Protein AF-A0A967QAR5-F1 (afdb_monomer)

Structure (mmCIF, N/CA/C/O backbone):
data_AF-A0A967QAR5-F1
#
_entry.id   AF-A0A967QAR5-F1
#
loop_
_atom_site.group_PDB
_atom_site.id
_atom_site.type_symbol
_atom_site.label_atom_id
_atom_site.label_alt_id
_atom_site.label_comp_id
_atom_site.label_asym_id
_atom_site.label_entity_id
_atom_site.label_seq_id
_atom_site.pdbx_PDB_ins_code
_atom_site.Cartn_x
_atom_site.Cartn_y
_atom_site.Cartn_z
_atom_site.occupancy
_atom_site.B_iso_or_equiv
_atom_site.auth_seq_id
_atom_site.auth_comp_id
_atom_site.auth_asym_id
_atom_site.auth_atom_id
_atom_site.pdbx_PDB_model_num
ATOM 1 N N . PHE A 1 1 ? 4.743 5.473 5.932 1.00 91.56 1 PHE A N 1
ATOM 2 C CA . PHE A 1 1 ? 4.277 5.903 7.269 1.00 91.56 1 PHE A CA 1
ATOM 3 C C . PHE A 1 1 ? 2.755 5.990 7.274 1.00 91.56 1 PHE A C 1
ATOM 5 O O . PHE A 1 1 ? 2.190 6.255 6.220 1.00 91.56 1 PHE A O 1
ATOM 12 N N . LYS A 1 2 ? 2.105 5.768 8.424 1.00 93.75 2 LYS A N 1
ATOM 13 C CA . LYS A 1 2 ? 0.644 5.867 8.619 1.00 93.75 2 LYS A CA 1
ATOM 14 C C . LYS A 1 2 ? 0.320 6.771 9.812 1.00 93.75 2 LYS A C 1
ATOM 16 O O . LYS A 1 2 ? 1.089 6.800 10.769 1.00 93.75 2 LYS A O 1
ATOM 21 N N . THR A 1 3 ? -0.813 7.462 9.760 1.00 95.50 3 THR A N 1
ATOM 22 C CA . THR A 1 3 ? -1.388 8.249 10.861 1.00 95.50 3 THR A CA 1
ATOM 23 C C . THR A 1 3 ? -2.819 7.788 11.143 1.00 95.50 3 THR A C 1
ATOM 25 O O . THR A 1 3 ? -3.498 7.294 10.242 1.00 95.50 3 THR A O 1
ATOM 28 N N . GLU A 1 4 ? -3.262 7.943 12.389 1.00 94.25 4 GLU A N 1
ATOM 29 C CA . GLU A 1 4 ? -4.633 7.659 12.846 1.00 94.25 4 GLU A CA 1
ATOM 30 C C . GLU A 1 4 ? -5.239 8.850 13.615 1.00 94.25 4 GLU A C 1
ATOM 32 O O . GLU A 1 4 ? -6.375 8.793 14.072 1.00 94.25 4 GLU A O 1
ATOM 37 N N . ASP A 1 5 ? -4.501 9.959 13.717 1.00 95.62 5 ASP A N 1
ATOM 38 C CA . ASP A 1 5 ? -4.830 11.148 14.511 1.00 95.62 5 ASP A CA 1
ATOM 39 C C . ASP A 1 5 ? -4.788 12.432 13.663 1.00 95.62 5 ASP A C 1
ATOM 41 O O . ASP A 1 5 ? -4.304 13.486 14.087 1.00 95.62 5 ASP A O 1
ATOM 45 N N . ALA A 1 6 ? -5.292 12.321 12.429 1.00 94.12 6 ALA A N 1
ATOM 46 C CA . ALA A 1 6 ? -5.346 13.399 11.438 1.00 94.12 6 ALA A CA 1
ATOM 47 C C . ALA A 1 6 ? -3.971 14.014 11.093 1.00 94.12 6 ALA A C 1
ATOM 49 O O . ALA A 1 6 ? -3.885 15.181 10.712 1.00 94.12 6 ALA A O 1
ATOM 50 N N . GLY A 1 7 ? -2.896 13.225 11.184 1.00 95.31 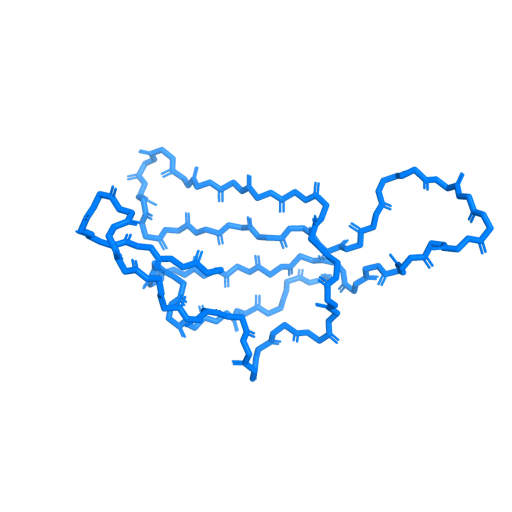7 GLY A N 1
ATOM 51 C CA . GLY A 1 7 ? -1.542 13.637 10.808 1.00 95.31 7 GLY A CA 1
ATOM 52 C C . GLY A 1 7 ? -0.724 14.251 11.941 1.00 95.31 7 GLY A C 1
ATOM 53 O O . GLY A 1 7 ? 0.356 14.775 11.665 1.00 95.31 7 GLY A O 1
ATOM 54 N N . THR A 1 8 ? -1.202 14.177 13.187 1.00 97.19 8 THR A N 1
ATOM 55 C CA . THR A 1 8 ? -0.472 14.671 14.365 1.00 97.19 8 THR A CA 1
ATOM 56 C C . THR A 1 8 ? 0.750 13.801 14.650 1.00 97.19 8 THR A C 1
ATOM 58 O O . THR A 1 8 ? 1.837 14.316 14.916 1.00 97.19 8 THR A O 1
ATOM 61 N N . THR A 1 9 ? 0.598 12.480 14.545 1.00 96.62 9 THR A N 1
ATOM 62 C CA . THR A 1 9 ? 1.684 11.512 14.683 1.00 96.62 9 THR A CA 1
ATOM 63 C C . THR A 1 9 ? 1.701 10.523 13.524 1.00 96.62 9 THR A C 1
ATOM 65 O O . THR A 1 9 ? 0.687 10.237 12.880 1.00 96.62 9 THR A O 1
ATOM 68 N N . TRP A 1 10 ? 2.899 10.011 13.238 1.00 96.06 10 TRP A N 1
ATOM 69 C CA . TRP A 1 10 ? 3.147 9.090 12.137 1.00 96.06 10 TRP A CA 1
ATOM 70 C C . TRP A 1 10 ? 3.942 7.888 12.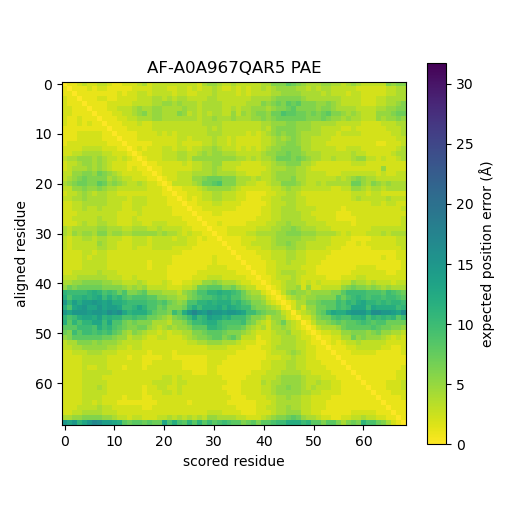630 1.00 96.06 10 TRP A C 1
ATOM 72 O O . TRP A 1 10 ? 5.037 8.036 13.172 1.00 96.06 10 TRP A O 1
ATOM 82 N N . ARG A 1 11 ? 3.413 6.686 12.392 1.00 95.50 11 ARG A N 1
ATOM 83 C CA . ARG A 1 11 ? 4.107 5.422 12.651 1.00 95.50 11 ARG A CA 1
ATOM 84 C C . ARG A 1 11 ? 4.740 4.874 11.381 1.00 95.50 11 ARG A C 1
ATOM 86 O O . ARG A 1 11 ? 4.159 4.958 10.291 1.00 95.50 11 ARG A O 1
ATOM 93 N N . ASN A 1 12 ? 5.942 4.321 11.514 1.00 94.62 12 ASN A N 1
ATOM 94 C CA . ASN A 1 12 ? 6.547 3.553 10.434 1.00 94.62 12 ASN A CA 1
ATOM 95 C C . ASN A 1 12 ? 5.707 2.283 10.190 1.00 94.62 12 ASN A C 1
ATOM 97 O O . ASN A 1 12 ? 5.183 1.690 11.130 1.00 94.62 12 ASN A O 1
ATOM 101 N N . VAL A 1 13 ? 5.529 1.933 8.917 1.00 95.31 13 VAL A N 1
ATOM 102 C CA . VAL A 1 13 ? 4.744 0.771 8.455 1.00 95.31 13 VAL A CA 1
ATOM 103 C C . VAL A 1 13 ? 5.487 -0.029 7.387 1.00 95.31 13 VAL A C 1
ATOM 105 O O . VAL A 1 13 ? 4.922 -0.940 6.805 1.00 95.31 13 VAL A O 1
ATOM 108 N N . SER A 1 14 ? 6.718 0.359 7.060 1.00 92.88 14 SER A N 1
ATOM 109 C CA . SER A 1 14 ? 7.486 -0.185 5.938 1.00 92.88 14 SER A CA 1
ATOM 110 C C . SER A 1 14 ? 8.639 -1.063 6.399 1.00 92.88 14 SER A C 1
ATOM 112 O O . SER A 1 14 ? 8.965 -2.062 5.754 1.00 92.88 14 SER A O 1
ATOM 114 N N . ASP A 1 15 ? 9.276 -0.667 7.496 1.00 92.69 15 ASP A N 1
ATOM 115 C CA . ASP A 1 15 ? 10.555 -1.213 7.915 1.00 92.69 15 ASP A CA 1
ATOM 116 C C . ASP A 1 15 ? 10.378 -2.663 8.370 1.00 92.69 15 ASP A C 1
ATOM 118 O O . ASP A 1 15 ? 9.402 -3.018 9.028 1.00 92.69 15 ASP A O 1
ATOM 122 N N . GLY A 1 16 ? 11.325 -3.517 7.980 1.00 92.44 16 GLY A N 1
ATOM 123 C CA . GLY A 1 16 ? 11.252 -4.959 8.219 1.00 92.44 16 GLY A CA 1
ATOM 124 C C . GLY A 1 16 ? 10.443 -5.744 7.180 1.00 92.44 16 GLY A C 1
ATOM 125 O O . GLY A 1 16 ? 10.540 -6.969 7.169 1.00 92.44 16 GLY A O 1
ATOM 126 N N . PHE A 1 17 ? 9.719 -5.076 6.274 1.00 94.00 17 PHE A N 1
ATOM 127 C CA . PHE A 1 17 ? 8.925 -5.734 5.229 1.00 94.00 17 PHE A CA 1
ATOM 128 C C . PHE A 1 17 ? 9.344 -5.342 3.806 1.00 94.00 17 PHE A C 1
ATOM 130 O O . PHE A 1 17 ? 9.651 -6.209 2.981 1.00 94.00 17 PHE A O 1
ATOM 137 N N . LEU A 1 18 ? 9.349 -4.039 3.510 1.00 93.75 18 LEU A N 1
ATOM 138 C CA . LEU A 1 18 ? 9.683 -3.501 2.190 1.00 93.75 18 LEU A CA 1
ATOM 139 C C . LEU A 1 18 ? 11.205 -3.514 2.025 1.00 93.75 18 LEU A C 1
ATOM 141 O O . LEU A 1 18 ? 11.932 -3.043 2.900 1.00 93.75 18 LEU A O 1
ATOM 145 N N . LYS A 1 19 ? 11.704 -4.069 0.916 1.00 92.56 19 LYS A N 1
ATOM 146 C CA . LYS A 1 19 ? 13.155 -4.216 0.692 1.00 92.56 19 LYS A CA 1
ATOM 147 C C . LYS A 1 19 ? 13.770 -3.037 -0.048 1.00 92.56 19 LYS A C 1
ATOM 149 O O . LYS A 1 19 ? 14.980 -2.837 0.022 1.00 92.56 19 LYS A O 1
ATOM 154 N N . THR A 1 20 ? 12.954 -2.274 -0.761 1.00 90.31 20 THR A N 1
ATOM 155 C CA . THR A 1 20 ? 13.377 -1.089 -1.502 1.00 90.31 20 THR A CA 1
ATOM 156 C C . THR A 1 20 ? 12.807 0.166 -0.846 1.00 90.31 20 THR A C 1
ATOM 158 O O . THR A 1 20 ? 11.748 0.143 -0.221 1.00 90.31 20 THR A O 1
ATOM 161 N N . SER A 1 21 ? 13.536 1.278 -0.938 1.00 88.19 21 SER A N 1
ATOM 162 C CA . SER A 1 21 ? 13.139 2.535 -0.282 1.00 88.19 21 SER A CA 1
ATOM 163 C C . SER A 1 21 ? 12.233 3.409 -1.148 1.00 88.19 21 SER A C 1
ATOM 165 O O . SER A 1 21 ? 11.634 4.356 -0.645 1.00 88.19 21 SER A O 1
ATOM 167 N N . SER A 1 22 ? 12.150 3.115 -2.446 1.00 91.06 22 SER A N 1
ATOM 168 C CA . SER A 1 22 ? 11.378 3.910 -3.394 1.00 91.06 22 SER A CA 1
ATOM 169 C C . SER A 1 22 ? 9.976 3.342 -3.570 1.00 91.06 22 SER A C 1
ATOM 171 O O . SER A 1 22 ? 9.827 2.180 -3.940 1.00 91.06 22 SER A O 1
ATOM 173 N N . VAL A 1 23 ? 8.959 4.170 -3.340 1.00 93.31 23 VAL A N 1
ATOM 174 C CA . VAL A 1 23 ? 7.549 3.839 -3.575 1.00 93.31 23 VAL A CA 1
ATOM 175 C C . VAL A 1 23 ? 7.043 4.716 -4.715 1.00 93.31 23 VAL A C 1
ATOM 177 O O . VAL A 1 23 ? 6.958 5.934 -4.571 1.00 93.31 23 VAL A O 1
ATOM 180 N N . GLY A 1 24 ? 6.704 4.097 -5.843 1.00 93.19 24 GLY A N 1
ATOM 181 C CA . GLY A 1 24 ? 6.219 4.785 -7.040 1.00 93.19 24 GLY A CA 1
ATOM 182 C C . GLY A 1 24 ? 4.699 4.911 -7.096 1.00 93.19 24 GLY A C 1
ATOM 183 O O . GLY A 1 24 ? 4.181 5.806 -7.762 1.00 93.19 24 GLY A O 1
ATOM 184 N N . ALA A 1 25 ? 3.976 4.036 -6.395 1.00 94.12 25 ALA A N 1
ATOM 185 C CA . ALA A 1 25 ? 2.520 4.057 -6.329 1.00 94.12 25 ALA A CA 1
ATOM 186 C C . ALA A 1 25 ? 2.007 3.530 -4.983 1.00 94.12 25 ALA A C 1
ATOM 188 O O . ALA A 1 25 ? 2.579 2.607 -4.406 1.00 94.12 25 ALA A O 1
ATOM 189 N N . LEU A 1 26 ? 0.887 4.081 -4.512 1.00 95.12 26 LEU A N 1
ATOM 190 C CA . LEU A 1 26 ? 0.163 3.604 -3.336 1.00 95.12 26 LEU A CA 1
ATOM 191 C C . LEU A 1 26 ? -1.340 3.670 -3.619 1.00 95.12 26 LEU A C 1
ATOM 193 O O . LEU A 1 26 ? -1.827 4.683 -4.118 1.00 95.12 26 LEU A O 1
ATOM 197 N N . ALA A 1 27 ? -2.067 2.607 -3.288 1.00 97.00 27 ALA A N 1
ATOM 198 C CA . ALA A 1 27 ? -3.518 2.553 -3.419 1.00 97.00 27 ALA A CA 1
ATOM 199 C C . ALA A 1 27 ? -4.146 1.882 -2.195 1.00 97.00 27 ALA A C 1
ATOM 201 O O . ALA A 1 27 ? -3.597 0.927 -1.645 1.00 97.00 27 ALA A O 1
ATOM 202 N N . VAL A 1 28 ? -5.317 2.373 -1.800 1.00 97.31 28 VAL A N 1
ATOM 203 C CA . VAL A 1 28 ? -6.149 1.806 -0.734 1.00 97.31 28 VAL A CA 1
ATOM 204 C C . VAL A 1 28 ? -7.420 1.272 -1.383 1.00 97.31 28 VAL A C 1
ATOM 206 O O . VAL A 1 28 ? -7.936 1.885 -2.315 1.00 97.31 28 VAL A O 1
ATOM 209 N N . SER A 1 29 ? -7.901 0.114 -0.943 1.00 97.62 29 SER A N 1
ATOM 210 C CA . SER A 1 29 ? -9.143 -0.449 -1.469 1.00 97.62 29 SER A CA 1
ATOM 211 C C . SER A 1 29 ? -10.361 0.324 -0.957 1.00 97.62 29 SER A C 1
ATOM 213 O O . SER A 1 29 ? -10.529 0.502 0.247 1.00 97.62 29 SER A O 1
ATOM 215 N N . ASP A 1 30 ? -11.249 0.719 -1.873 1.00 96.81 30 ASP A N 1
ATOM 216 C CA . ASP A 1 30 ? -12.506 1.399 -1.527 1.0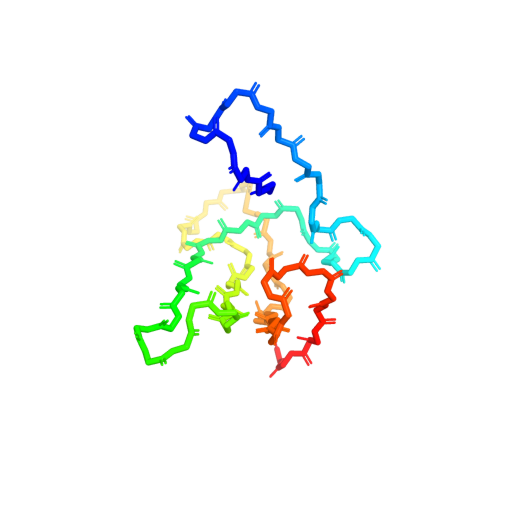0 96.81 30 ASP A CA 1
ATOM 217 C C . ASP A 1 30 ? -13.494 0.484 -0.786 1.00 96.81 30 ASP A C 1
ATOM 219 O O . ASP A 1 30 ? -14.270 0.944 0.048 1.00 96.81 30 ASP A O 1
ATOM 223 N N . SER A 1 31 ? -13.482 -0.821 -1.088 1.00 97.25 31 SER A N 1
ATOM 224 C CA . SER A 1 31 ? -14.368 -1.802 -0.448 1.00 97.25 31 SER A CA 1
ATOM 225 C C . SER A 1 31 ? -13.904 -2.208 0.947 1.00 97.25 31 SER A C 1
ATOM 227 O O . SER A 1 31 ? -14.725 -2.602 1.770 1.00 97.25 31 SER A O 1
ATOM 229 N N . ASP A 1 32 ? -12.595 -2.148 1.194 1.00 97.38 32 ASP A N 1
ATOM 230 C CA . ASP A 1 32 ? -11.990 -2.487 2.477 1.00 97.38 32 ASP A CA 1
ATOM 231 C C . ASP A 1 32 ? -10.721 -1.646 2.701 1.00 97.38 32 ASP A C 1
ATOM 233 O O . ASP A 1 32 ? -9.643 -2.016 2.228 1.00 97.38 32 ASP A O 1
ATOM 237 N N . PRO A 1 33 ? -10.815 -0.536 3.454 1.00 95.44 33 PRO A N 1
ATOM 238 C CA . PRO A 1 33 ? -9.680 0.353 3.702 1.00 95.44 33 PRO A CA 1
ATOM 239 C C . PRO A 1 33 ? -8.505 -0.282 4.462 1.00 95.44 33 PRO A C 1
ATOM 241 O O . PRO A 1 33 ? -7.444 0.337 4.560 1.00 95.44 33 PRO A O 1
ATOM 244 N N . SER A 1 34 ? -8.660 -1.495 5.009 1.00 96.50 34 SER A N 1
ATOM 245 C CA . SER A 1 34 ? -7.539 -2.252 5.579 1.00 96.50 34 SER A CA 1
ATOM 246 C C . SER A 1 34 ? -6.616 -2.836 4.504 1.00 96.50 34 SER A C 1
ATOM 248 O O . SER A 1 34 ? -5.455 -3.142 4.788 1.00 96.50 34 SER A O 1
ATOM 250 N N . VAL A 1 35 ? -7.096 -2.959 3.263 1.00 97.94 35 VAL A N 1
ATOM 251 C CA . VAL A 1 35 ? -6.327 -3.498 2.145 1.00 97.94 35 VAL A CA 1
ATOM 252 C C . VAL A 1 35 ? -5.591 -2.378 1.419 1.00 97.94 35 VAL A C 1
ATOM 254 O O . VAL A 1 35 ? -6.199 -1.474 0.842 1.00 97.94 35 VAL A O 1
ATOM 257 N N . ILE A 1 36 ? -4.263 -2.472 1.407 1.00 97.56 36 ILE A N 1
ATOM 258 C CA . ILE A 1 36 ? -3.362 -1.462 0.844 1.00 97.56 36 ILE A CA 1
ATOM 259 C C . ILE A 1 36 ? -2.376 -2.142 -0.106 1.00 97.56 36 ILE A C 1
ATOM 261 O O . ILE A 1 36 ? -1.852 -3.215 0.197 1.00 97.56 36 ILE A O 1
ATOM 265 N N . TYR A 1 37 ? -2.097 -1.498 -1.237 1.00 97.12 37 TYR A N 1
ATOM 266 C CA . TYR A 1 37 ? -1.084 -1.922 -2.201 1.00 97.12 37 TYR A CA 1
ATOM 267 C C . TYR A 1 37 ? 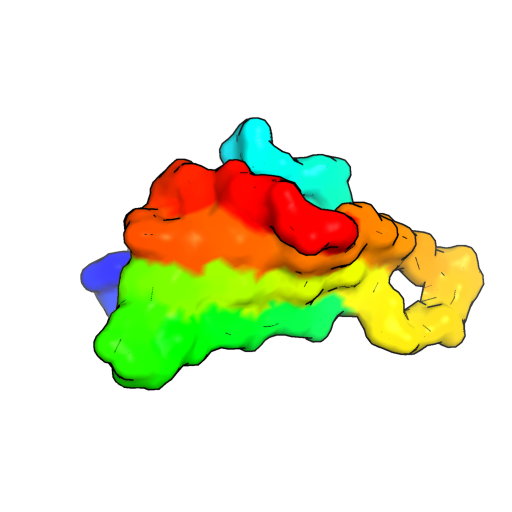-0.013 -0.844 -2.349 1.00 97.12 37 TYR A C 1
ATOM 269 O O . TYR A 1 37 ? -0.340 0.329 -2.536 1.00 97.12 37 TYR A O 1
ATOM 277 N N . ALA A 1 38 ? 1.254 -1.250 -2.308 1.00 96.69 38 ALA A N 1
ATOM 278 C CA . ALA A 1 38 ? 2.412 -0.397 -2.548 1.00 96.69 38 ALA A CA 1
ATOM 279 C C . ALA A 1 38 ? 3.200 -0.926 -3.751 1.00 96.69 38 ALA A C 1
ATOM 281 O O . ALA A 1 38 ? 3.678 -2.059 -3.735 1.00 96.69 38 ALA A O 1
ATOM 282 N N . GLY A 1 39 ? 3.309 -0.110 -4.798 1.00 95.69 39 GLY A N 1
ATOM 283 C CA . GLY A 1 39 ? 4.162 -0.370 -5.953 1.00 95.69 39 GLY A CA 1
ATOM 284 C C . GLY A 1 39 ? 5.533 0.253 -5.733 1.00 95.69 39 GLY A C 1
ATOM 285 O O . GLY A 1 39 ? 5.643 1.466 -5.534 1.00 95.69 39 GLY A O 1
ATOM 286 N N . MET A 1 40 ? 6.566 -0.577 -5.765 1.00 94.94 40 MET A N 1
ATOM 287 C CA . MET A 1 40 ? 7.935 -0.177 -5.480 1.00 94.94 40 MET A CA 1
ATOM 288 C C . MET A 1 40 ? 8.669 0.279 -6.739 1.00 94.94 40 MET A C 1
ATOM 290 O O . MET A 1 40 ? 8.371 -0.153 -7.853 1.00 94.94 40 MET A O 1
ATOM 294 N N . GLY A 1 41 ? 9.686 1.110 -6.541 1.00 91.81 41 GLY A N 1
ATOM 295 C CA . GLY A 1 41 ? 10.520 1.659 -7.603 1.00 91.81 41 GLY A CA 1
ATOM 296 C C . GLY A 1 41 ? 10.012 2.978 -8.157 1.00 91.81 41 GLY A C 1
ATOM 297 O O . GLY A 1 41 ? 8.998 3.523 -7.732 1.00 91.81 41 GLY A O 1
ATOM 298 N N . GLU A 1 42 ? 10.754 3.510 -9.119 1.00 89.88 42 GLU A N 1
ATOM 299 C CA . GLU A 1 42 ? 10.460 4.801 -9.733 1.00 89.88 42 GLU A CA 1
ATOM 300 C C . GLU A 1 42 ? 9.956 4.633 -11.168 1.00 89.88 42 GLU A C 1
ATOM 302 O O . GLU A 1 42 ? 10.441 3.786 -11.914 1.00 89.88 42 GLU A O 1
ATOM 307 N N . ALA A 1 43 ? 8.995 5.465 -11.576 1.00 81.25 43 ALA A N 1
ATOM 308 C CA . ALA A 1 43 ? 8.405 5.384 -12.914 1.00 81.25 43 ALA A CA 1
ATOM 309 C C . ALA A 1 43 ? 9.284 6.018 -14.011 1.00 81.25 43 ALA A C 1
ATOM 311 O O . ALA A 1 43 ? 9.260 5.579 -15.161 1.00 81.25 43 ALA A O 1
ATOM 312 N N . THR A 1 44 ? 10.052 7.060 -13.677 1.00 80.00 44 THR A N 1
ATOM 313 C CA . THR A 1 44 ? 10.782 7.866 -14.667 1.00 80.00 44 THR A CA 1
ATOM 314 C C . THR A 1 44 ? 12.241 7.437 -14.764 1.00 80.00 44 THR A C 1
ATOM 316 O O . THR A 1 44 ? 13.041 7.697 -13.860 1.00 80.00 44 THR A O 1
ATOM 319 N N . ILE A 1 45 ? 12.596 6.826 -15.897 1.00 78.12 45 ILE A N 1
ATOM 320 C CA . ILE A 1 45 ? 13.963 6.386 -16.188 1.00 78.12 45 ILE A CA 1
ATOM 321 C C . ILE A 1 45 ? 14.876 7.605 -16.358 1.00 78.12 45 ILE A C 1
ATOM 323 O O . ILE A 1 45 ? 14.667 8.452 -17.226 1.00 78.12 45 ILE A O 1
ATOM 327 N N . ARG A 1 46 ? 15.913 7.662 -15.525 1.00 81.44 46 ARG A N 1
ATOM 328 C CA . ARG A 1 46 ? 16.994 8.656 -15.528 1.00 81.44 46 ARG A CA 1
ATOM 329 C C . ARG A 1 46 ? 18.262 8.001 -14.966 1.00 81.44 46 ARG A C 1
ATOM 331 O O . ARG A 1 46 ? 18.229 6.826 -14.605 1.00 81.44 46 ARG A O 1
ATOM 338 N N . ILE A 1 47 ? 19.368 8.739 -14.891 1.00 81.38 47 ILE A N 1
ATOM 339 C CA . ILE A 1 47 ? 20.675 8.158 -14.546 1.00 81.38 47 ILE A CA 1
ATOM 340 C C . ILE A 1 47 ? 20.761 7.585 -13.116 1.00 81.38 47 ILE A C 1
ATOM 342 O O . ILE A 1 47 ? 21.526 6.656 -12.881 1.00 81.38 47 ILE A O 1
ATOM 346 N N . ASP A 1 48 ? 19.953 8.094 -12.187 1.00 82.62 48 ASP A N 1
ATOM 347 C CA . ASP A 1 48 ? 19.933 7.760 -10.756 1.00 82.62 48 ASP A CA 1
ATOM 348 C C . ASP A 1 48 ? 18.627 7.067 -10.311 1.00 82.62 48 ASP A C 1
ATOM 350 O O . ASP A 1 48 ? 18.064 7.391 -9.270 1.00 82.62 48 ASP A O 1
ATOM 354 N N . ILE A 1 49 ? 18.107 6.126 -11.104 1.00 85.25 49 ILE A N 1
ATOM 355 C CA . ILE A 1 49 ? 16.859 5.419 -10.774 1.00 85.25 49 ILE A CA 1
ATOM 356 C C . ILE A 1 49 ? 17.035 4.339 -9.689 1.00 85.25 49 ILE A C 1
ATOM 358 O O . ILE A 1 49 ? 17.868 3.436 -9.802 1.00 85.25 49 ILE A O 1
ATOM 362 N N . SER A 1 50 ? 16.172 4.374 -8.673 1.00 87.38 50 SER A N 1
ATOM 363 C CA . SER A 1 50 ? 15.981 3.289 -7.710 1.00 87.38 50 SER A CA 1
ATOM 364 C C . SER A 1 50 ? 15.011 2.258 -8.279 1.00 87.38 50 SER A C 1
ATOM 366 O O . SER A 1 50 ? 13.815 2.517 -8.440 1.00 87.38 50 SER A O 1
ATOM 368 N N . HIS A 1 51 ? 15.530 1.071 -8.581 1.00 87.19 51 HIS A N 1
ATOM 369 C CA . HIS A 1 51 ? 14.712 -0.037 -9.055 1.00 87.19 51 HIS A CA 1
ATOM 370 C C . HIS A 1 51 ? 13.794 -0.528 -7.936 1.00 87.19 51 HIS A C 1
ATOM 372 O O . HIS A 1 51 ? 14.214 -0.672 -6.786 1.00 87.19 51 HIS A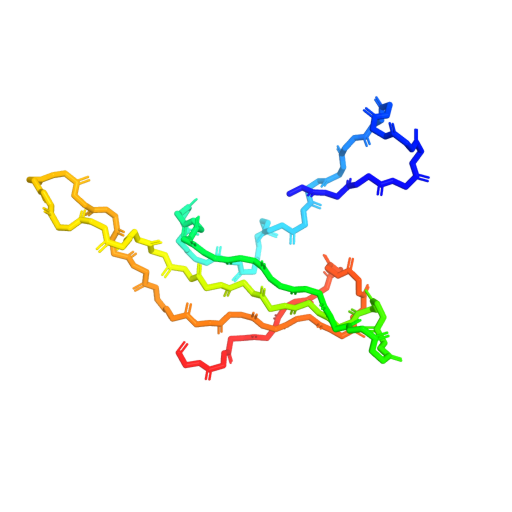 O 1
ATOM 378 N N . GLY A 1 52 ? 12.539 -0.776 -8.294 1.00 90.19 52 GLY A N 1
ATOM 379 C CA . GLY A 1 52 ? 11.595 -1.460 -7.429 1.00 9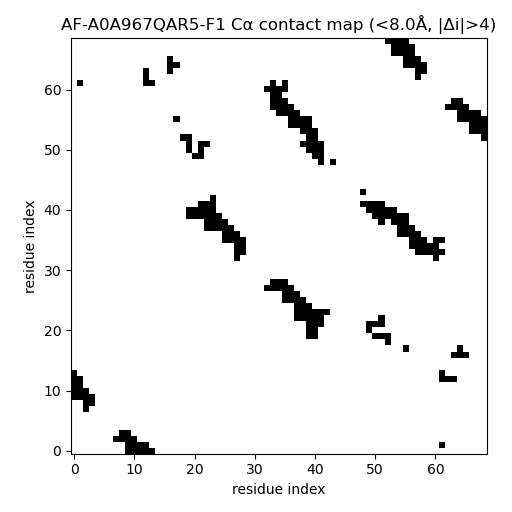0.19 52 GLY A CA 1
ATOM 380 C C . GLY A 1 52 ? 11.778 -2.962 -7.502 1.00 90.19 52 GLY A C 1
ATOM 381 O O . GLY A 1 52 ? 12.315 -3.496 -8.470 1.00 90.19 52 GLY A O 1
ATOM 382 N N . ASP A 1 53 ?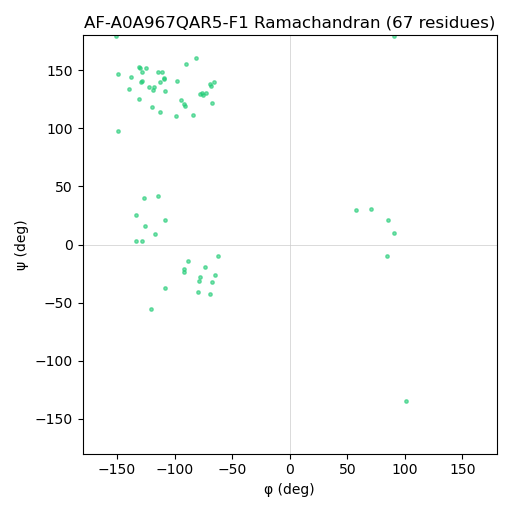 11.276 -3.637 -6.486 1.00 93.56 53 ASP A N 1
ATOM 383 C CA . ASP A 1 53 ? 11.179 -5.089 -6.419 1.00 93.56 53 ASP A CA 1
ATOM 384 C C . ASP A 1 53 ? 9.732 -5.575 -6.562 1.00 93.56 53 ASP A C 1
ATOM 386 O O . ASP A 1 53 ? 9.424 -6.694 -6.176 1.00 93.56 53 ASP A O 1
ATOM 390 N N . GLY A 1 54 ? 8.870 -4.733 -7.142 1.00 94.06 54 GLY A N 1
ATOM 391 C CA . GLY A 1 54 ? 7.503 -5.060 -7.525 1.00 94.06 54 GLY A CA 1
ATOM 392 C C . GLY A 1 54 ? 6.453 -4.543 -6.539 1.00 94.06 54 GLY A C 1
ATOM 393 O O . GLY A 1 54 ? 6.486 -3.365 -6.187 1.00 94.06 54 GLY A O 1
ATOM 394 N N . VAL A 1 55 ? 5.463 -5.352 -6.160 1.00 96.12 55 VAL A N 1
ATOM 395 C CA . VAL A 1 55 ? 4.279 -4.914 -5.403 1.00 96.12 55 VAL A CA 1
ATOM 396 C C . VAL A 1 55 ? 4.192 -5.606 -4.050 1.00 96.12 55 VAL A C 1
ATOM 398 O O . VAL A 1 55 ? 4.311 -6.824 -3.929 1.00 96.12 55 VAL A O 1
ATOM 401 N N . TYR A 1 56 ? 3.886 -4.819 -3.026 1.00 97.56 56 TYR A N 1
ATOM 402 C CA . TYR A 1 56 ? 3.548 -5.295 -1.693 1.00 97.56 56 TYR A CA 1
ATOM 403 C C . TYR A 1 56 ? 2.066 -5.077 -1.404 1.00 97.56 56 TYR A C 1
ATOM 405 O O . TYR A 1 56 ? 1.489 -4.054 -1.777 1.00 97.56 56 TYR A O 1
ATOM 413 N N . LYS A 1 57 ? 1.458 -6.028 -0.693 1.00 97.75 57 LYS A N 1
ATOM 414 C CA . LYS A 1 57 ? 0.070 -5.961 -0.230 1.00 97.75 57 LYS A CA 1
ATOM 415 C C . LYS A 1 57 ? -0.005 -6.098 1.285 1.00 97.75 57 LYS A C 1
ATOM 417 O O . LYS A 1 57 ? 0.596 -7.008 1.848 1.00 97.75 57 LYS A O 1
ATOM 422 N N . SER A 1 58 ? -0.808 -5.255 1.914 1.00 97.94 58 SER A N 1
ATOM 423 C CA . SER A 1 58 ? -1.267 -5.407 3.294 1.00 97.94 58 SER A CA 1
ATOM 424 C C . SER A 1 58 ? -2.781 -5.629 3.311 1.00 97.94 58 SER A C 1
ATOM 426 O O . SER A 1 58 ? -3.490 -5.144 2.428 1.00 97.94 58 SER A O 1
ATOM 428 N N . THR A 1 59 ? -3.270 -6.386 4.292 1.00 97.75 59 THR A N 1
ATOM 429 C CA . THR A 1 59 ? -4.705 -6.603 4.569 1.00 97.75 59 THR A CA 1
ATOM 430 C C . THR A 1 59 ? -5.068 -6.260 6.015 1.00 97.75 59 THR A C 1
ATOM 432 O O . THR A 1 59 ? -6.094 -6.698 6.519 1.00 97.75 59 THR A O 1
ATOM 435 N N . ASP A 1 60 ? -4.188 -5.541 6.707 1.00 96.81 60 ASP A N 1
ATOM 436 C CA . ASP A 1 60 ? -4.297 -5.182 8.124 1.00 96.81 60 ASP A CA 1
ATOM 437 C C . ASP A 1 60 ? -3.984 -3.692 8.353 1.00 96.81 60 ASP A C 1
ATOM 439 O O . ASP A 1 60 ? -3.567 -3.264 9.426 1.00 96.81 60 ASP A O 1
ATOM 443 N N . GLY A 1 61 ? -4.185 -2.861 7.327 1.00 95.31 61 GLY A N 1
ATOM 444 C CA . GLY A 1 61 ? -3.970 -1.420 7.417 1.00 95.31 61 GLY A CA 1
ATOM 445 C C . GLY A 1 61 ? -2.495 -1.025 7.528 1.00 95.31 61 GLY A C 1
ATOM 446 O O . GLY A 1 61 ? -2.185 0.001 8.142 1.00 95.31 61 GLY A O 1
ATOM 447 N N . GLY A 1 62 ? -1.598 -1.822 6.941 1.00 95.75 62 GLY A N 1
ATOM 448 C CA . GLY A 1 62 ? -0.156 -1.587 6.880 1.00 95.75 62 GLY A CA 1
ATOM 449 C C . GLY A 1 62 ? 0.617 -2.082 8.104 1.00 95.75 62 GLY A C 1
ATOM 450 O O . GLY A 1 62 ? 1.695 -1.561 8.371 1.00 95.75 62 GLY A O 1
ATOM 451 N N . GLU A 1 63 ? 0.080 -3.018 8.888 1.00 95.31 63 GLU A N 1
ATOM 452 C CA . GLU A 1 63 ? 0.824 -3.632 9.998 1.00 95.31 63 GLU A CA 1
ATOM 453 C C . GLU A 1 63 ? 1.778 -4.714 9.501 1.00 95.31 63 GLU A C 1
ATOM 455 O O . GLU A 1 63 ? 2.929 -4.764 9.937 1.00 95.31 63 GLU A O 1
ATOM 460 N N . THR A 1 64 ? 1.332 -5.527 8.545 1.00 96.69 64 THR A N 1
ATOM 461 C CA . THR A 1 64 ? 2.161 -6.510 7.855 1.00 96.69 64 THR A CA 1
ATOM 462 C C . THR A 1 64 ? 1.996 -6.408 6.346 1.00 96.69 64 THR A C 1
ATOM 464 O O . THR A 1 64 ? 0.960 -5.987 5.824 1.00 96.69 64 THR A O 1
ATOM 467 N N . TRP A 1 65 ? 3.049 -6.800 5.627 1.00 97.62 65 TRP A N 1
ATOM 468 C CA . TRP A 1 65 ? 3.054 -6.806 4.170 1.00 97.62 65 TRP A CA 1
ATOM 469 C C . TRP A 1 65 ? 3.494 -8.153 3.622 1.00 97.62 65 TRP A C 1
ATOM 471 O O . TRP A 1 65 ? 4.440 -8.773 4.104 1.00 97.62 65 TRP A O 1
ATOM 481 N N . THR A 1 66 ? 2.828 -8.560 2.550 1.00 97.50 66 THR A N 1
ATOM 482 C CA . THR A 1 66 ? 3.188 -9.709 1.726 1.00 97.50 66 THR A CA 1
ATOM 483 C C . THR A 1 66 ?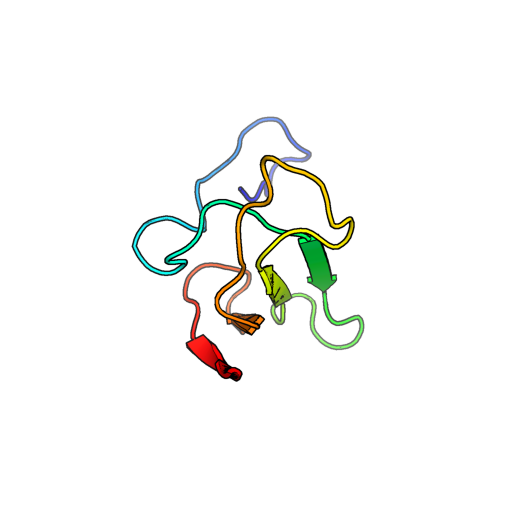 3.726 -9.207 0.393 1.00 97.50 66 THR A C 1
ATOM 485 O O . THR A 1 66 ? 3.113 -8.350 -0.243 1.00 97.50 66 THR A O 1
ATOM 488 N N . HIS A 1 67 ? 4.870 -9.740 -0.035 1.00 96.56 67 HIS A N 1
ATOM 489 C CA . HIS A 1 67 ? 5.426 -9.481 -1.364 1.00 96.56 67 HIS A CA 1
ATOM 490 C 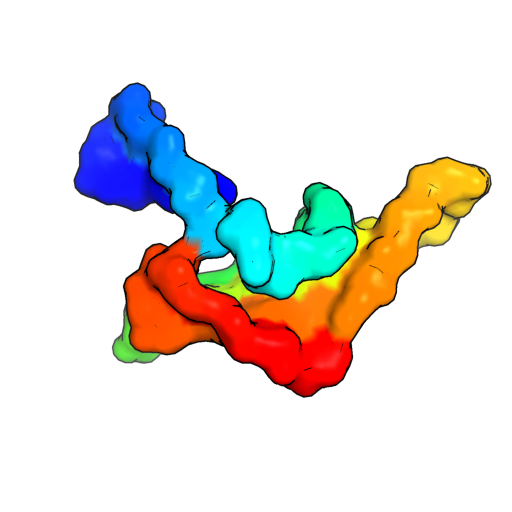C . HIS A 1 67 ? 4.637 -10.273 -2.417 1.00 96.56 67 HIS A C 1
ATOM 492 O O . HIS A 1 67 ? 4.407 -11.470 -2.239 1.00 96.56 67 HIS A O 1
ATOM 498 N N . CYS A 1 68 ? 4.169 -9.608 -3.473 1.00 94.38 68 CYS A N 1
ATOM 499 C CA . CYS A 1 68 ? 3.225 -10.160 -4.453 1.00 94.38 68 CYS A CA 1
ATOM 500 C C . CYS A 1 68 ? 3.788 -10.269 -5.880 1.00 94.38 68 CYS A C 1
ATOM 502 O O . CYS A 1 68 ? 3.030 -10.588 -6.798 1.00 94.38 68 CYS A O 1
ATOM 504 N N . GLY A 1 69 ? 5.091 -10.050 -6.057 1.00 81.56 69 GLY A N 1
ATOM 505 C CA . GLY A 1 69 ? 5.777 -10.069 -7.354 1.00 81.56 69 GLY A CA 1
ATOM 506 C C . GLY A 1 69 ? 6.584 -8.814 -7.574 1.00 81.56 69 GLY A C 1
ATOM 507 O O . GLY A 1 69 ? 6.329 -7.852 -6.822 1.00 81.56 69 GLY A O 1
#

Solvent-accessible surface area (backbone atoms only — not comparable to full-atom values): 4223 Å² total; per-residue (Å²): 109,49,60,92,61,91,67,76,51,72,43,83,51,44,83,97,62,59,91,55,92,40,72,58,43,76,50,67,36,91,92,44,72,35,30,36,38,39,33,39,8,63,86,70,91,58,97,85,61,53,75,42,80,38,35,34,38,18,76,61,60,41,75,54,65,45,82,75,75

Sequence (69 aa):
FKTEDAGTTWRNVSDGFLKTSSVGALAVSDSDPSVIYAGMGEATIRIDISHGDGVYKSTDGGETWTHCG

Mean predicted aligned error: 3.51 Å

Secondary structure (DSSP, 8-state):
-B-SSTTS--B--STTT-S-S-EEEEEE-SS-TT-EEEEES-SS--TT------EEEESSSSSS-EE--

pLDDT: mean 93.23, std 4.98, range [78.12, 97.94]

Nearest PDB structures (foldseek):
  5mkl-assembly1_D1  TM=4.327E-01  e=6.220E+00  Sulfolobus acidocaldarius
  6sc2-assembly1_C  TM=4.740E-01  e=8.956E+00  Homo sapiens
  8i0p-assembly1_j  TM=3.863E-01  e=9.517E+00  Homo sapiens

Foldseek 3Di:
DDDDPVPPDDDDLCPPAAPFPAWQDKDADPVARQKIKTAGWHDDDDPDTGDGPGMWIGNGNRNHIDDDD

Radius of gyration: 12.81 Å; Cα contacts (8 Å, |Δi|>4): 135; chains: 1; bounding box: 35×25×31 Å